Protein AF-A0ABD0NNY1-F1 (afdb_monomer_lite)

Foldseek 3Di:
DVVLVVVLVVLVVCVVVVVHDDPVSVVVNVVSVVVVVVVVVVVVVVVVVVVVVVLLVVLLVVLVPDPADPVLSVQQSPADDDPVDSRPCSVVVRVVVVVVVVVVVVVVVVVPPDPPPPDDDDDDDDPPPPPVVVVVVVVVVVVPDDDDDDD

Radius of gyration: 36.55 Å; chains: 1; bounding box: 84×58×80 Å

Secondary structure (DSSP, 8-state):
-HHHHHHHHHHHHHIIIII---HHHHHHHHHHHHHHHHHHHHHHHHHHHHHHHHHHHHHHHHHHHS---HHHHHHHHHSPPPSS-SSTTHHHHHHHHHHHHHHHHHHHHHHS----------------SHHHHHHHHHHHHHHTPPPPPP-

Sequence (151 aa):
MAILQAYQADLLKDLDKGKGLSADEAAELRRTTDLALRATKQTASAIGRSMAAMVVMERHLWVNLADIGSKEKGFLLDAPVSPSELFGTSVEMVVEKFKEARACSAAFKSFIPRRPRSQPEQQRGPSLS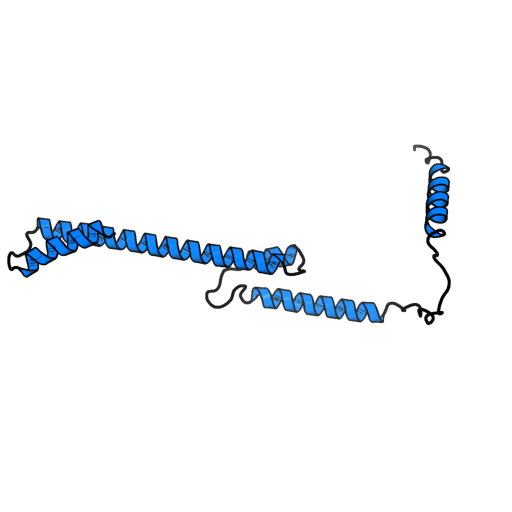RSKGQRQAQKASAAARAPPPPA

Structure (mmCIF, N/CA/C/O backbone):
data_AF-A0ABD0NNY1-F1
#
_entry.id   AF-A0ABD0NNY1-F1
#
loop_
_atom_site.group_PDB
_atom_site.id
_atom_site.type_symbol
_atom_site.label_atom_id
_atom_site.label_alt_id
_atom_site.label_comp_id
_atom_site.label_asym_id
_atom_site.label_entity_id
_atom_site.label_seq_id
_atom_site.pdbx_PDB_ins_code
_atom_site.Cartn_x
_atom_site.Cartn_y
_atom_site.Cartn_z
_atom_site.occupancy
_atom_site.B_iso_or_equiv
_atom_site.auth_seq_id
_atom_site.auth_comp_id
_atom_site.auth_asym_id
_atom_site.auth_atom_id
_atom_site.pdbx_PDB_model_num
ATOM 1 N N . MET A 1 1 ? -5.393 0.840 21.694 1.00 79.19 1 MET A N 1
ATOM 2 C CA . MET A 1 1 ? -6.302 -0.280 21.360 1.00 79.19 1 MET A CA 1
ATOM 3 C C . MET A 1 1 ? -6.445 -1.276 22.496 1.00 79.19 1 MET A C 1
ATOM 5 O O . MET A 1 1 ? -7.562 -1.408 22.970 1.00 79.19 1 MET A O 1
ATOM 9 N N . ALA A 1 2 ? -5.361 -1.879 22.997 1.00 85.00 2 ALA A N 1
ATOM 10 C CA . ALA A 1 2 ? -5.426 -2.873 24.079 1.00 85.00 2 ALA A CA 1
ATOM 11 C C . ALA A 1 2 ? -6.204 -2.407 25.329 1.00 85.00 2 ALA A C 1
ATOM 13 O O . ALA A 1 2 ? -7.001 -3.164 25.865 1.00 85.00 2 ALA A O 1
ATOM 14 N N . ILE A 1 3 ? -6.043 -1.143 25.740 1.00 88.50 3 ILE A N 1
ATOM 15 C CA . ILE A 1 3 ? -6.752 -0.579 26.904 1.00 88.50 3 ILE A CA 1
ATOM 16 C C . ILE A 1 3 ? -8.268 -0.480 26.660 1.00 88.50 3 ILE A C 1
ATOM 18 O O . ILE A 1 3 ? -9.045 -0.898 27.508 1.00 88.50 3 ILE A O 1
ATOM 22 N N . LEU A 1 4 ? -8.698 0.017 25.491 1.00 87.44 4 LEU A N 1
ATOM 23 C CA . LEU A 1 4 ? -10.126 0.110 25.148 1.00 87.44 4 LEU A CA 1
ATOM 24 C C . LEU A 1 4 ? -10.763 -1.276 25.029 1.00 87.44 4 LEU A C 1
ATOM 26 O O . LEU A 1 4 ? -11.875 -1.474 25.496 1.00 87.44 4 LEU A O 1
ATOM 30 N N . GLN A 1 5 ? -10.044 -2.239 24.451 1.00 89.00 5 GLN A N 1
ATOM 31 C CA . GLN A 1 5 ? -10.510 -3.621 24.335 1.00 89.00 5 GLN A CA 1
ATOM 32 C C . GLN A 1 5 ? -10.620 -4.306 25.701 1.00 89.00 5 GLN A C 1
ATOM 34 O O . GLN A 1 5 ? -11.603 -4.993 25.954 1.00 89.00 5 GLN A O 1
ATOM 39 N N . ALA A 1 6 ? -9.646 -4.097 26.593 1.00 90.44 6 ALA A N 1
ATOM 40 C CA . ALA A 1 6 ? -9.698 -4.612 27.959 1.00 90.44 6 ALA A CA 1
ATOM 41 C C . ALA A 1 6 ? -10.871 -4.006 28.742 1.00 90.44 6 ALA A C 1
ATOM 43 O O . ALA A 1 6 ? -11.596 -4.733 29.411 1.00 90.44 6 ALA A O 1
ATOM 44 N N . TYR A 1 7 ? -11.098 -2.699 28.592 1.00 87.75 7 TYR A N 1
ATOM 45 C CA . TYR A 1 7 ? -12.221 -1.998 29.206 1.00 87.75 7 TYR A CA 1
ATOM 46 C C . TYR A 1 7 ? -13.582 -2.497 28.683 1.00 87.75 7 TYR A C 1
ATOM 48 O O . TYR A 1 7 ? -14.469 -2.822 29.467 1.00 87.75 7 TYR A O 1
ATOM 56 N N . GLN A 1 8 ? -13.734 -2.650 27.362 1.00 88.25 8 GLN A N 1
ATOM 57 C CA . GLN A 1 8 ? -14.937 -3.244 26.766 1.00 88.25 8 GLN A CA 1
ATOM 58 C C . GLN A 1 8 ? -15.176 -4.675 27.252 1.00 88.25 8 GLN A C 1
ATOM 60 O O . GLN A 1 8 ? -16.311 -5.041 27.543 1.00 88.25 8 GLN A O 1
ATOM 65 N N . ALA A 1 9 ? -14.118 -5.485 27.343 1.00 89.88 9 ALA A N 1
ATOM 66 C CA . ALA A 1 9 ? -14.217 -6.845 27.853 1.00 89.88 9 ALA A CA 1
ATOM 67 C C . ALA A 1 9 ? -14.676 -6.873 29.317 1.00 89.88 9 ALA A C 1
ATOM 69 O O . ALA A 1 9 ? -15.385 -7.797 29.700 1.00 89.88 9 ALA A O 1
ATOM 70 N N . ASP A 1 10 ? -14.303 -5.877 30.123 1.00 88.12 10 ASP A N 1
ATOM 71 C CA . ASP A 1 10 ? -14.739 -5.780 31.516 1.00 88.12 10 ASP A CA 1
ATOM 72 C C . ASP A 1 10 ? -16.225 -5.413 31.630 1.00 88.12 10 ASP A C 1
ATOM 74 O O . ASP A 1 10 ? -16.979 -6.136 32.279 1.00 88.12 10 ASP A O 1
ATOM 78 N N . LEU A 1 11 ? -16.684 -4.401 30.882 1.00 84.75 11 LEU A N 1
ATOM 79 C CA . LEU A 1 11 ? -18.111 -4.051 30.797 1.00 84.75 11 LEU A CA 1
ATOM 80 C C . LEU A 1 11 ? -18.979 -5.226 30.315 1.00 84.75 11 LEU A C 1
ATOM 82 O O . LEU A 1 11 ? -20.089 -5.440 30.799 1.00 84.75 11 LEU A O 1
ATOM 86 N N . LEU A 1 12 ? -18.480 -6.006 29.353 1.00 86.19 12 LEU A N 1
ATOM 87 C CA . LEU A 1 12 ? -19.200 -7.162 28.816 1.00 86.19 12 LEU A CA 1
ATOM 88 C C . LEU A 1 12 ? -19.256 -8.340 29.799 1.00 86.19 12 LEU A C 1
ATOM 90 O O . LEU A 1 12 ? -20.244 -9.072 29.799 1.00 86.19 12 LEU A O 1
ATOM 94 N N . LYS A 1 13 ? -18.247 -8.522 30.660 1.00 87.62 13 LYS A N 1
ATOM 95 C CA . LYS A 1 13 ? -18.291 -9.548 31.718 1.00 87.62 13 LYS A CA 1
ATOM 96 C C . 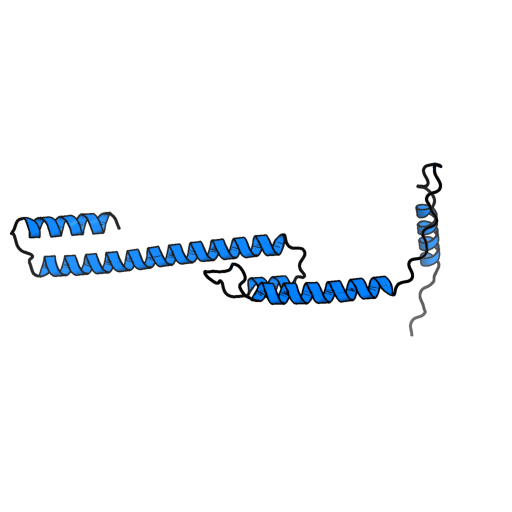LYS A 1 13 ? -19.402 -9.281 32.724 1.00 87.62 13 LYS A C 1
ATOM 98 O O . LYS A 1 13 ? -19.995 -10.225 33.236 1.00 87.62 13 LYS A O 1
ATOM 103 N N . ASP A 1 14 ? -19.672 -8.020 33.040 1.00 78.81 14 ASP A N 1
ATOM 104 C CA . ASP A 1 14 ? -20.709 -7.676 34.014 1.00 78.81 14 ASP A CA 1
ATOM 105 C C . ASP A 1 14 ? -22.125 -7.856 33.446 1.00 78.81 14 ASP A C 1
ATOM 107 O O . ASP A 1 14 ? -23.039 -8.232 34.185 1.00 78.81 14 ASP A O 1
ATOM 111 N N . LEU A 1 15 ? -22.281 -7.729 32.122 1.00 78.75 15 LEU A N 1
ATOM 112 C CA . LEU A 1 15 ? -23.486 -8.151 31.405 1.00 78.75 15 LEU A CA 1
ATOM 113 C C . LEU A 1 15 ? -23.683 -9.679 31.466 1.00 78.75 15 LEU A C 1
ATOM 115 O O . LEU A 1 15 ? -24.789 -10.136 31.753 1.00 78.75 15 LEU A O 1
ATOM 119 N N . ASP A 1 16 ? -22.622 -10.459 31.231 1.00 80.50 16 ASP A N 1
ATOM 120 C CA . ASP A 1 16 ? -22.648 -11.935 31.233 1.00 80.50 16 ASP A CA 1
ATOM 121 C C . ASP A 1 16 ? -23.025 -12.523 32.606 1.00 80.50 16 ASP A C 1
ATOM 123 O O . ASP A 1 16 ? -23.775 -13.491 32.703 1.00 80.50 16 ASP A O 1
ATOM 127 N N . LYS A 1 17 ? -22.613 -11.861 33.696 1.00 84.81 17 LYS A N 1
ATOM 128 C CA . LYS A 1 17 ? -22.980 -12.223 35.080 1.00 84.81 17 LYS A CA 1
ATOM 129 C C . LYS A 1 17 ? -24.450 -11.938 35.442 1.00 84.81 17 LYS A C 1
ATOM 131 O O . LYS A 1 17 ? -24.824 -12.069 36.606 1.00 84.81 17 LYS A O 1
ATOM 136 N N . GLY A 1 18 ? -25.286 -11.523 34.486 1.00 69.00 18 GLY A N 1
ATOM 137 C CA . GLY A 1 18 ? -26.725 -11.320 34.678 1.00 69.00 18 GLY A CA 1
ATOM 138 C C . GLY A 1 18 ? -27.114 -9.993 35.337 1.00 69.00 18 GLY A C 1
ATOM 139 O O . GLY A 1 18 ? -28.285 -9.799 35.654 1.00 69.00 18 GLY A O 1
ATOM 140 N N . LYS A 1 19 ? -26.167 -9.060 35.525 1.00 72.31 19 LYS A N 1
ATOM 141 C CA . LYS A 1 19 ? -26.429 -7.763 36.174 1.00 72.31 19 LYS A CA 1
ATOM 142 C C . LYS A 1 19 ? -27.189 -6.772 35.275 1.00 72.31 19 LYS A C 1
ATOM 144 O O . LYS A 1 19 ? -27.694 -5.769 35.769 1.00 72.31 19 LYS A O 1
ATOM 149 N N . GLY A 1 20 ? -27.335 -7.075 33.981 1.00 71.69 20 GLY A N 1
ATOM 150 C CA . GLY A 1 20 ? -27.872 -6.139 32.990 1.00 71.69 20 GLY A CA 1
ATOM 151 C C . GLY A 1 20 ? -26.950 -4.929 32.795 1.00 71.69 20 GLY A C 1
ATOM 152 O O . GLY A 1 20 ? -26.086 -4.652 33.619 1.00 71.69 20 GLY A O 1
ATOM 153 N N . LEU A 1 21 ? -27.112 -4.211 31.683 1.00 78.75 21 LEU A N 1
ATOM 154 C CA . LEU A 1 21 ? -26.412 -2.943 31.460 1.00 78.75 21 LEU A CA 1
ATOM 155 C C . LEU A 1 21 ? -27.341 -1.791 31.823 1.00 78.75 21 LEU A C 1
ATOM 157 O O . LEU A 1 21 ? -28.457 -1.695 31.304 1.00 78.75 21 LEU A O 1
ATOM 161 N N . SER A 1 22 ? -26.864 -0.889 32.671 1.00 86.12 22 SER A N 1
ATOM 162 C CA . SER A 1 22 ? -27.494 0.414 32.846 1.00 86.12 22 SER A CA 1
ATOM 163 C C . SER A 1 22 ? -27.432 1.226 31.544 1.00 86.12 22 SER A C 1
ATOM 165 O O . SER A 1 22 ? -26.625 0.971 30.644 1.00 86.12 22 SER A O 1
ATOM 167 N N . ALA A 1 23 ? -28.291 2.242 31.430 1.00 86.81 23 ALA A N 1
ATOM 168 C CA . ALA A 1 23 ? -28.314 3.112 30.254 1.00 86.81 23 ALA A CA 1
ATOM 169 C C . ALA A 1 23 ? -26.971 3.838 30.022 1.00 86.81 23 ALA A C 1
ATOM 171 O O . ALA A 1 23 ? -26.610 4.094 28.871 1.00 86.81 23 ALA A O 1
ATOM 172 N N . ASP A 1 24 ? -26.228 4.138 31.092 1.00 89.00 24 ASP A N 1
ATOM 173 C CA . ASP A 1 24 ? -24.933 4.817 31.011 1.00 89.00 24 ASP A CA 1
ATOM 174 C C . ASP A 1 24 ? -23.806 3.865 30.578 1.00 89.00 24 ASP A C 1
ATOM 176 O O . ASP A 1 24 ? -23.071 4.181 29.643 1.00 89.00 24 ASP A O 1
ATOM 180 N N . GLU A 1 25 ? -23.751 2.643 31.123 1.00 87.19 25 GLU A N 1
ATOM 181 C CA . GLU A 1 25 ? -22.791 1.612 30.686 1.00 87.19 25 GLU A CA 1
ATOM 182 C C . GLU A 1 25 ? -23.010 1.230 29.213 1.00 87.19 25 GLU A C 1
ATOM 184 O O . GLU A 1 25 ? -22.057 1.052 28.452 1.00 87.19 25 GLU A O 1
ATOM 189 N N . ALA A 1 26 ? -24.267 1.175 28.758 1.00 86.38 26 ALA A N 1
ATOM 190 C CA . ALA A 1 26 ? -24.583 0.965 27.346 1.00 86.38 26 ALA A CA 1
ATOM 191 C C . ALA A 1 26 ? -24.116 2.136 26.458 1.00 86.38 26 ALA A C 1
ATOM 193 O O . ALA A 1 26 ? -23.652 1.923 25.331 1.00 86.38 26 ALA A O 1
ATOM 194 N N . ALA A 1 27 ? -24.223 3.380 26.938 1.00 90.81 27 ALA A N 1
ATOM 195 C CA . ALA A 1 27 ? -23.704 4.549 26.231 1.00 90.81 27 ALA A CA 1
ATOM 196 C C . ALA A 1 27 ? -22.168 4.542 26.183 1.00 90.81 27 ALA A C 1
ATOM 198 O O . ALA A 1 27 ? -21.577 4.850 25.144 1.00 90.81 27 ALA A O 1
ATOM 199 N N . GLU A 1 28 ? -21.514 4.145 27.271 1.00 90.25 28 GLU A N 1
ATOM 200 C CA . GLU A 1 28 ? -20.062 4.035 27.358 1.00 90.25 28 GLU A CA 1
ATOM 201 C C . GLU A 1 28 ? -19.504 2.910 26.480 1.00 90.25 28 GLU A C 1
ATOM 203 O O . GLU A 1 28 ? -18.540 3.124 25.738 1.00 90.25 28 GLU A O 1
ATOM 208 N N . LEU A 1 29 ? -20.172 1.756 26.436 1.00 89.50 29 LEU A N 1
ATOM 209 C CA . LEU A 1 29 ? -19.830 0.669 25.522 1.00 89.50 29 LEU A CA 1
ATOM 210 C C . LEU A 1 29 ? -19.911 1.117 24.053 1.00 89.50 29 LEU A C 1
ATOM 212 O O . LEU A 1 29 ? -19.023 0.813 23.253 1.00 89.50 29 LEU A O 1
ATOM 216 N N . ARG A 1 30 ? -20.934 1.898 23.677 1.00 91.56 30 ARG A N 1
ATOM 217 C CA . ARG A 1 30 ? -21.034 2.471 22.320 1.00 91.56 30 ARG A CA 1
ATOM 218 C C . ARG A 1 30 ? -19.904 3.458 22.030 1.00 91.56 30 ARG A C 1
ATOM 220 O O . ARG A 1 30 ? -19.286 3.361 20.972 1.00 91.56 30 ARG A O 1
ATOM 227 N N . ARG A 1 31 ? -19.609 4.377 22.959 1.00 92.62 31 ARG A N 1
ATOM 228 C CA . ARG A 1 31 ? -18.521 5.365 22.816 1.00 92.62 31 ARG A CA 1
ATOM 229 C C . ARG A 1 31 ? -17.162 4.686 22.641 1.00 92.62 31 ARG A C 1
ATOM 231 O O . ARG A 1 31 ? -16.404 5.041 21.741 1.00 92.62 31 ARG A O 1
ATOM 238 N N . THR A 1 32 ? -16.866 3.689 23.468 1.00 92.69 32 THR A 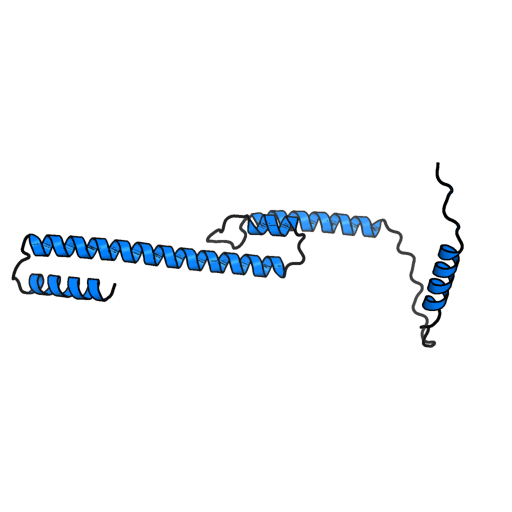N 1
ATOM 239 C CA . THR A 1 32 ? -15.603 2.941 23.400 1.00 92.69 32 THR A CA 1
ATOM 240 C C . THR A 1 32 ? -15.494 2.113 22.124 1.00 92.69 32 THR A C 1
ATOM 242 O O . THR A 1 32 ? -14.422 2.080 21.519 1.00 92.69 32 THR A O 1
ATOM 245 N N . THR A 1 33 ? -16.604 1.537 21.648 1.00 92.06 33 THR A N 1
ATOM 246 C CA . THR A 1 33 ? -16.658 0.827 20.358 1.00 92.06 33 THR A CA 1
ATOM 247 C C . THR A 1 33 ? -16.396 1.760 19.182 1.00 92.06 33 THR A C 1
ATOM 249 O O . THR A 1 33 ? -15.562 1.448 18.334 1.00 92.06 33 THR A O 1
ATOM 252 N N . ASP A 1 34 ? -17.051 2.922 19.131 1.00 94.94 34 ASP A N 1
ATOM 253 C CA . ASP A 1 34 ? -16.812 3.918 18.078 1.00 94.94 34 ASP A CA 1
ATOM 254 C C . ASP A 1 34 ? -15.347 4.383 18.073 1.00 94.94 34 ASP A C 1
ATOM 256 O O . ASP A 1 34 ? -14.703 4.422 17.021 1.00 94.94 34 ASP A O 1
ATOM 260 N N . LEU A 1 35 ? -14.773 4.640 19.253 1.00 94.31 35 LEU A N 1
ATOM 261 C CA . LEU A 1 35 ? -13.366 5.017 19.370 1.00 94.31 35 LEU A CA 1
ATOM 262 C C . LEU A 1 35 ? -12.426 3.902 18.881 1.00 94.31 35 LEU A C 1
ATOM 264 O O . LEU A 1 35 ? -11.474 4.179 18.148 1.00 94.31 35 LEU A O 1
ATOM 268 N N . ALA A 1 36 ? -12.711 2.646 19.232 1.00 92.25 36 ALA A N 1
ATOM 269 C CA . ALA A 1 36 ? -11.962 1.4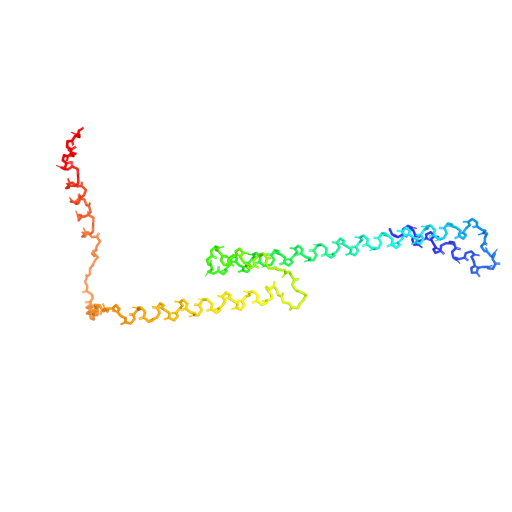84 18.764 1.00 92.25 36 ALA A CA 1
ATOM 270 C C . ALA A 1 36 ? -12.034 1.334 17.233 1.00 92.25 36 ALA A C 1
ATOM 272 O O . ALA A 1 36 ? -11.008 1.123 16.584 1.00 92.25 36 ALA A O 1
ATOM 273 N N . LEU A 1 37 ? -13.214 1.508 16.631 1.00 94.19 37 LEU A N 1
ATOM 274 C CA . LEU A 1 37 ? -13.393 1.448 15.177 1.00 94.19 37 LEU A CA 1
ATOM 275 C C . LEU A 1 37 ? -12.636 2.570 14.459 1.00 94.19 37 LEU A C 1
ATOM 277 O O . LEU A 1 37 ? -11.955 2.314 13.462 1.00 94.19 37 LEU A O 1
ATOM 281 N N . ARG A 1 38 ? -12.693 3.805 14.974 1.00 96.00 38 ARG A N 1
ATOM 282 C CA . ARG A 1 38 ? -11.933 4.935 14.413 1.00 96.00 38 ARG A CA 1
ATOM 283 C C . ARG A 1 38 ? -10.435 4.694 14.489 1.00 96.00 38 ARG A C 1
ATOM 285 O O . ARG A 1 38 ? -9.738 4.933 13.504 1.00 96.00 38 ARG A O 1
ATOM 292 N N . ALA A 1 39 ? -9.945 4.202 15.621 1.00 95.50 39 ALA A N 1
ATOM 293 C CA . ALA A 1 39 ? -8.539 3.875 15.784 1.00 95.50 39 ALA A CA 1
ATOM 294 C C . ALA A 1 39 ? -8.103 2.781 14.795 1.00 95.50 39 ALA A C 1
ATOM 296 O O . ALA A 1 39 ? -7.129 2.984 14.076 1.00 95.50 39 ALA A O 1
ATOM 297 N N . THR A 1 40 ? -8.869 1.695 14.647 1.00 95.75 40 THR A N 1
ATOM 298 C CA . THR A 1 40 ? -8.584 0.640 13.657 1.00 95.75 40 THR A CA 1
ATOM 299 C C . THR A 1 40 ? -8.601 1.171 12.221 1.00 95.75 40 THR A C 1
ATOM 301 O O . THR A 1 40 ? -7.699 0.858 11.446 1.00 95.75 40 THR A O 1
ATOM 304 N N . LYS A 1 41 ? -9.562 2.034 11.859 1.00 97.19 41 LYS A N 1
ATOM 305 C CA . LYS A 1 41 ? -9.590 2.703 10.545 1.00 97.19 41 LYS A CA 1
ATOM 306 C C . LYS A 1 41 ? -8.321 3.522 10.300 1.00 97.19 41 LYS A C 1
ATOM 308 O O . LYS A 1 41 ? -7.766 3.480 9.199 1.00 97.19 41 LYS A O 1
ATOM 313 N N . GLN A 1 42 ? -7.861 4.272 11.303 1.00 97.44 42 GLN A N 1
ATOM 314 C CA . GLN A 1 42 ? -6.632 5.058 11.190 1.00 97.44 42 GLN A CA 1
ATOM 315 C C . GLN A 1 42 ? -5.400 4.159 11.080 1.00 97.44 42 GLN A C 1
ATOM 317 O O . GLN A 1 42 ? -4.539 4.429 10.246 1.00 97.44 42 GLN A O 1
ATOM 322 N N . THR A 1 43 ? -5.344 3.061 11.837 1.00 97.06 43 THR A N 1
ATOM 323 C CA . THR A 1 43 ? -4.280 2.058 11.726 1.00 97.06 43 THR A CA 1
ATOM 324 C C . THR A 1 43 ? -4.243 1.439 10.330 1.00 97.06 43 THR A C 1
ATOM 326 O O . THR A 1 43 ? -3.191 1.451 9.699 1.00 97.06 43 THR A O 1
ATOM 329 N N . ALA A 1 44 ? -5.380 0.983 9.797 1.00 97.44 44 ALA A N 1
ATOM 330 C CA . ALA A 1 44 ? -5.468 0.449 8.438 1.00 97.44 44 ALA A CA 1
ATOM 331 C C . ALA A 1 44 ? -5.041 1.486 7.385 1.00 97.44 44 ALA A C 1
ATOM 333 O O . ALA A 1 44 ? -4.272 1.174 6.479 1.00 97.44 44 ALA A O 1
ATOM 334 N N . SER A 1 45 ? -5.467 2.744 7.541 1.00 97.19 45 SER A N 1
ATOM 335 C CA . SER A 1 45 ? -5.060 3.833 6.643 1.00 97.19 45 SER A CA 1
ATOM 336 C C . SER A 1 45 ? -3.556 4.111 6.715 1.00 97.19 45 SER A C 1
ATOM 338 O O . SER A 1 45 ? -2.926 4.361 5.690 1.00 97.19 45 SER A O 1
ATOM 340 N N . ALA A 1 46 ? -2.965 4.073 7.912 1.00 97.81 46 ALA A N 1
ATOM 341 C CA . ALA A 1 46 ? -1.528 4.244 8.096 1.00 97.81 46 ALA A CA 1
ATOM 342 C C . ALA A 1 46 ? -0.741 3.098 7.448 1.00 97.81 46 ALA A C 1
ATOM 344 O O . ALA A 1 46 ? 0.205 3.366 6.715 1.00 97.81 46 ALA A O 1
ATOM 345 N N . ILE A 1 47 ? -1.178 1.849 7.643 1.00 97.44 47 ILE A N 1
ATOM 346 C CA . ILE A 1 47 ? -0.585 0.671 6.995 1.00 97.44 47 ILE A CA 1
ATOM 347 C C . ILE A 1 47 ? -0.658 0.807 5.471 1.00 97.44 47 ILE A C 1
ATOM 349 O O . ILE A 1 47 ? 0.362 0.662 4.802 1.00 97.44 47 ILE A O 1
ATOM 353 N N . GLY A 1 48 ? -1.826 1.158 4.924 1.00 95.12 48 GLY A N 1
ATOM 354 C CA . GLY A 1 48 ? -2.002 1.359 3.484 1.00 95.12 48 GLY A CA 1
ATOM 355 C C . GLY A 1 48 ? -1.068 2.431 2.915 1.00 95.12 48 GLY A C 1
ATOM 356 O O . GLY A 1 48 ? -0.454 2.219 1.871 1.00 95.12 48 GLY A O 1
ATOM 35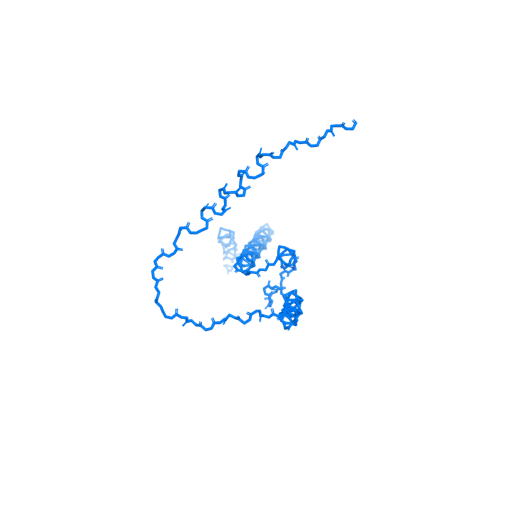7 N N . ARG A 1 49 ? -0.880 3.553 3.626 1.00 95.06 49 ARG A N 1
ATOM 358 C CA . ARG A 1 49 ? 0.092 4.588 3.231 1.00 95.06 49 ARG A CA 1
ATOM 359 C C . ARG A 1 49 ? 1.534 4.081 3.272 1.00 95.06 49 ARG A C 1
ATOM 361 O O . ARG A 1 49 ? 2.284 4.360 2.342 1.00 95.06 49 ARG A O 1
ATOM 368 N N . SER A 1 50 ? 1.915 3.323 4.300 1.00 96.94 50 SER A N 1
ATOM 369 C CA . SER A 1 50 ? 3.253 2.726 4.386 1.00 96.94 50 SER A CA 1
ATOM 370 C C . SER A 1 50 ? 3.509 1.731 3.253 1.00 96.94 50 SER A C 1
ATOM 372 O O . SER A 1 50 ? 4.578 1.752 2.650 1.00 96.94 50 SER A O 1
ATOM 374 N N . MET A 1 51 ? 2.522 0.900 2.907 1.00 95.75 51 MET A N 1
ATOM 375 C CA . MET A 1 51 ? 2.615 -0.017 1.768 1.00 95.75 51 MET A CA 1
ATOM 376 C C . MET A 1 51 ? 2.764 0.735 0.445 1.00 95.75 51 MET A C 1
ATOM 378 O O . MET A 1 51 ? 3.658 0.420 -0.335 1.00 95.75 51 MET A O 1
ATOM 382 N N . ALA A 1 52 ? 1.951 1.769 0.216 1.00 91.69 52 ALA A N 1
ATOM 383 C CA . ALA A 1 52 ? 2.068 2.604 -0.976 1.00 91.69 52 ALA A CA 1
ATOM 384 C C . ALA A 1 52 ? 3.455 3.265 -1.081 1.00 91.69 52 ALA A C 1
ATOM 386 O O . ALA A 1 52 ? 4.049 3.272 -2.156 1.00 91.69 52 ALA A O 1
ATOM 387 N N . ALA A 1 53 ? 4.006 3.759 0.034 1.00 93.56 53 ALA A N 1
ATOM 388 C CA . ALA A 1 53 ? 5.349 4.336 0.066 1.00 93.56 53 ALA A CA 1
ATOM 389 C C . ALA A 1 53 ? 6.442 3.310 -0.287 1.00 93.56 53 ALA A C 1
ATOM 391 O O . ALA A 1 53 ? 7.348 3.633 -1.054 1.00 93.56 53 ALA A O 1
ATOM 392 N N . MET A 1 54 ? 6.340 2.069 0.208 1.00 95.38 54 MET A N 1
ATOM 393 C CA . MET A 1 54 ? 7.269 0.992 -0.165 1.00 95.38 54 MET A CA 1
ATOM 394 C C . MET A 1 54 ? 7.218 0.688 -1.666 1.00 95.38 54 MET A C 1
ATOM 396 O O . MET A 1 54 ? 8.267 0.599 -2.300 1.00 95.38 54 MET A O 1
ATOM 400 N N . VAL A 1 55 ? 6.019 0.609 -2.252 1.00 93.56 55 VAL A N 1
ATOM 401 C CA . VAL A 1 55 ? 5.853 0.387 -3.699 1.00 93.56 55 VAL A CA 1
ATOM 402 C C . VAL A 1 55 ? 6.462 1.535 -4.509 1.00 93.56 55 VAL A C 1
ATOM 404 O O . VAL A 1 55 ? 7.152 1.301 -5.497 1.00 93.56 55 VAL A O 1
ATOM 407 N N . VAL A 1 56 ? 6.263 2.786 -4.084 1.00 93.00 56 VAL A N 1
ATOM 408 C CA . VAL A 1 56 ? 6.888 3.952 -4.731 1.00 93.00 56 VAL A CA 1
ATOM 409 C C . VAL A 1 56 ? 8.415 3.857 -4.671 1.00 93.00 56 VAL A C 1
ATOM 411 O O . VAL A 1 56 ? 9.078 4.050 -5.689 1.00 93.00 56 VAL A O 1
ATOM 414 N N . MET A 1 57 ? 8.989 3.507 -3.517 1.00 94.81 57 MET A N 1
ATOM 415 C CA . MET A 1 57 ? 10.437 3.315 -3.392 1.00 94.81 57 MET A CA 1
ATOM 416 C C . MET A 1 57 ? 10.967 2.213 -4.313 1.00 94.81 57 MET A C 1
ATOM 418 O O . MET A 1 57 ? 11.993 2.405 -4.965 1.00 94.81 57 MET A O 1
ATOM 422 N N . GLU A 1 58 ? 10.263 1.086 -4.402 1.00 93.88 58 GLU A N 1
ATOM 423 C CA . GLU A 1 58 ? 10.608 0.005 -5.321 1.00 93.88 58 GLU A CA 1
ATOM 424 C C . GLU A 1 58 ? 10.570 0.478 -6.783 1.00 93.88 58 GLU A C 1
ATOM 426 O O . GLU A 1 58 ? 11.516 0.233 -7.536 1.00 93.88 58 GLU A O 1
ATOM 431 N N . ARG A 1 59 ? 9.544 1.244 -7.180 1.00 94.62 59 ARG A N 1
ATOM 432 C CA . ARG A 1 59 ? 9.461 1.839 -8.526 1.00 94.62 59 ARG A CA 1
ATOM 433 C C . ARG A 1 59 ? 10.651 2.742 -8.825 1.00 94.62 59 ARG A C 1
ATOM 435 O O . ARG A 1 59 ? 11.259 2.620 -9.888 1.00 94.62 59 ARG A O 1
ATOM 442 N N . HIS A 1 60 ? 11.015 3.614 -7.887 1.00 94.25 60 HIS A N 1
ATOM 443 C CA . HIS A 1 60 ? 12.196 4.463 -8.026 1.00 94.25 60 HIS A CA 1
ATOM 444 C C . HIS A 1 60 ? 13.479 3.643 -8.170 1.00 94.25 60 HIS A C 1
ATOM 446 O O . HIS A 1 60 ? 14.302 3.964 -9.025 1.00 94.25 60 HIS A O 1
ATOM 452 N N . LEU A 1 61 ? 13.650 2.580 -7.380 1.00 95.06 61 LEU A N 1
ATOM 453 C CA . LEU A 1 61 ? 14.820 1.707 -7.466 1.00 95.06 61 LEU A CA 1
ATOM 454 C C . LEU A 1 61 ? 14.935 1.053 -8.850 1.00 95.06 61 LEU A C 1
ATOM 456 O O . LEU A 1 61 ? 15.976 1.182 -9.496 1.00 95.06 61 LEU A O 1
ATOM 460 N N . TRP A 1 62 ? 13.866 0.412 -9.330 1.00 94.19 62 TRP A N 1
ATOM 461 C CA . TRP A 1 62 ? 13.850 -0.237 -10.644 1.00 94.19 62 TRP A CA 1
ATOM 462 C C . TRP A 1 62 ? 14.136 0.746 -11.781 1.00 94.19 62 TRP A C 1
ATOM 464 O O . TRP A 1 62 ? 14.984 0.479 -12.629 1.00 94.19 62 TRP A O 1
ATOM 474 N N . VAL A 1 63 ? 13.486 1.912 -11.777 1.00 93.25 63 VAL A N 1
ATOM 475 C CA . VAL A 1 63 ? 13.680 2.945 -12.808 1.00 93.25 63 VAL A CA 1
ATOM 476 C C . VAL A 1 63 ? 15.081 3.564 -12.742 1.00 93.25 63 VAL A C 1
ATOM 478 O O . VAL A 1 63 ? 15.643 3.937 -13.771 1.00 93.25 63 VAL A O 1
ATOM 481 N N . ASN A 1 64 ? 15.681 3.670 -11.554 1.00 93.06 64 ASN A N 1
ATOM 482 C CA . ASN A 1 64 ? 17.046 4.170 -11.399 1.00 93.06 64 ASN A CA 1
ATOM 483 C C . ASN A 1 64 ? 18.091 3.196 -11.941 1.00 93.06 64 ASN A C 1
ATOM 485 O O . ASN A 1 64 ? 19.032 3.645 -12.593 1.00 93.06 64 ASN A O 1
ATOM 489 N N . LEU A 1 65 ? 17.908 1.895 -11.700 1.00 92.38 65 LEU A N 1
ATOM 490 C CA . LEU A 1 65 ? 18.789 0.842 -12.212 1.00 92.38 65 LEU A CA 1
ATOM 491 C C . LEU A 1 65 ? 18.595 0.585 -13.711 1.00 92.38 65 LEU A C 1
ATOM 493 O O . LEU A 1 65 ? 19.511 0.103 -14.375 1.00 92.38 65 LEU A O 1
ATOM 497 N N . ALA A 1 66 ? 17.424 0.915 -14.249 1.00 88.81 66 ALA A N 1
ATOM 498 C CA . ALA A 1 66 ? 17.165 0.817 -15.671 1.00 88.81 66 ALA A CA 1
ATOM 499 C C . ALA A 1 66 ? 17.866 1.951 -16.448 1.00 88.81 66 ALA A C 1
ATOM 501 O O . ALA A 1 66 ? 17.777 3.136 -16.096 1.00 88.81 66 ALA A O 1
ATOM 502 N N . ASP A 1 67 ? 18.540 1.584 -17.543 1.00 88.31 67 ASP A N 1
ATOM 503 C CA . ASP A 1 67 ? 19.166 2.515 -18.494 1.00 88.31 67 ASP A CA 1
ATOM 504 C C . ASP A 1 67 ? 18.097 3.152 -19.400 1.00 88.31 67 ASP A C 1
ATOM 506 O O . ASP A 1 67 ? 17.946 2.832 -20.579 1.00 88.31 67 ASP A O 1
ATOM 510 N N . ILE A 1 68 ? 17.260 3.989 -18.786 1.00 90.06 68 ILE A N 1
ATOM 511 C CA . ILE A 1 68 ? 16.102 4.648 -19.397 1.00 90.06 68 ILE A CA 1
ATOM 512 C C . ILE A 1 68 ? 16.348 6.166 -19.444 1.00 90.06 68 ILE A C 1
ATOM 514 O O . ILE A 1 68 ? 16.988 6.734 -18.556 1.00 90.06 68 ILE A O 1
ATOM 518 N N . GLY A 1 69 ? 15.830 6.852 -20.465 1.00 90.12 69 GLY A N 1
ATOM 519 C CA . GLY A 1 69 ? 15.895 8.313 -20.561 1.00 90.12 69 GLY A CA 1
ATOM 520 C C . GLY A 1 69 ? 15.075 9.016 -19.470 1.00 90.12 69 GLY A C 1
ATOM 521 O O . GLY A 1 69 ? 14.049 8.517 -19.016 1.00 90.12 69 GLY A O 1
ATOM 522 N N . SER A 1 70 ? 15.513 10.198 -19.024 1.00 91.88 70 SER A N 1
ATOM 523 C CA . SER A 1 70 ? 14.877 10.935 -17.914 1.00 91.88 70 SER A CA 1
ATOM 524 C C . SER A 1 70 ? 13.390 11.236 -18.141 1.00 91.88 70 SER A C 1
ATOM 526 O O . SER A 1 70 ? 12.609 11.233 -17.190 1.00 91.88 70 SER A O 1
ATOM 528 N N . LYS A 1 71 ? 12.988 11.452 -19.397 1.00 91.94 71 LYS A N 1
ATOM 529 C CA . LYS A 1 71 ? 11.596 11.693 -19.786 1.00 91.94 71 LYS A CA 1
ATOM 530 C C . LYS A 1 71 ? 10.723 10.464 -19.535 1.00 91.94 71 LYS A C 1
ATOM 532 O O . LYS A 1 71 ? 9.636 10.576 -18.976 1.00 91.94 71 LYS A O 1
ATOM 537 N N . GLU A 1 72 ? 11.205 9.293 -19.931 1.00 92.25 72 GLU A N 1
ATOM 538 C CA . GLU A 1 72 ? 10.515 8.021 -19.747 1.00 92.25 72 GLU A CA 1
ATOM 539 C C . GLU A 1 72 ? 10.514 7.611 -18.268 1.00 92.25 72 GLU A C 1
ATOM 541 O O . GLU A 1 72 ? 9.514 7.081 -17.790 1.00 92.25 72 GLU A O 1
ATOM 546 N N . LYS A 1 73 ? 11.580 7.933 -17.517 1.00 93.44 73 LYS A N 1
ATOM 547 C CA . LYS A 1 73 ? 11.616 7.754 -16.055 1.00 93.44 73 LYS A CA 1
ATOM 548 C C . LYS A 1 73 ? 10.487 8.522 -15.368 1.00 93.44 73 LYS A C 1
ATOM 550 O O . LYS A 1 73 ? 9.754 7.925 -14.589 1.00 93.44 73 LYS A O 1
ATOM 555 N N . GLY A 1 74 ? 10.327 9.811 -15.679 1.00 92.50 74 GLY A N 1
ATOM 556 C CA . GLY A 1 74 ? 9.239 10.629 -15.127 1.00 92.50 74 GLY A CA 1
ATOM 557 C C . GLY A 1 74 ? 7.867 10.034 -15.439 1.00 92.50 74 GLY A C 1
ATOM 558 O O . GLY A 1 74 ? 7.086 9.772 -14.533 1.00 92.50 74 GLY A O 1
ATOM 559 N N . PHE A 1 75 ? 7.637 9.672 -16.704 1.00 93.38 75 PHE A N 1
ATOM 560 C CA . PHE A 1 75 ? 6.385 9.046 -17.134 1.00 93.38 75 PHE A CA 1
ATOM 561 C C . PHE A 1 75 ? 6.043 7.755 -16.364 1.00 93.38 75 PHE A C 1
ATOM 563 O O . PHE A 1 75 ? 4.891 7.541 -15.986 1.00 93.38 75 PHE A O 1
ATOM 570 N N . LEU A 1 76 ? 7.036 6.897 -16.107 1.00 93.00 76 LEU A N 1
ATOM 571 C CA . LEU A 1 76 ? 6.837 5.666 -15.339 1.00 93.00 76 LEU A CA 1
ATOM 572 C C . LEU A 1 76 ? 6.584 5.920 -13.854 1.00 93.00 76 LEU A C 1
ATOM 574 O O . LEU A 1 76 ? 5.899 5.114 -13.228 1.00 93.00 76 LEU A O 1
ATOM 578 N N . LEU A 1 77 ? 7.134 6.986 -13.277 1.00 93.12 77 LEU A N 1
ATOM 579 C CA . LEU A 1 77 ? 6.955 7.320 -11.861 1.00 93.12 77 LEU A CA 1
ATOM 580 C C . LEU A 1 77 ? 5.631 8.049 -11.598 1.00 93.12 77 LEU A C 1
ATOM 582 O O . LEU A 1 77 ? 5.030 7.834 -10.549 1.00 93.12 77 LEU A O 1
ATOM 586 N N . ASP A 1 78 ? 5.143 8.824 -12.567 1.00 92.19 78 ASP A N 1
ATOM 587 C CA . ASP A 1 78 ? 3.869 9.548 -12.476 1.00 92.19 78 ASP A CA 1
ATOM 588 C C . ASP A 1 78 ? 2.643 8.639 -12.675 1.00 92.19 78 ASP A C 1
ATOM 590 O O . ASP A 1 78 ? 1.515 9.008 -12.341 1.00 92.19 78 ASP A O 1
ATOM 594 N N . ALA A 1 79 ? 2.835 7.435 -13.222 1.00 91.62 79 ALA A N 1
ATOM 595 C CA . ALA A 1 79 ? 1.743 6.498 -13.446 1.00 91.62 79 ALA A CA 1
ATOM 596 C C . ALA A 1 79 ? 1.150 5.986 -12.113 1.00 91.62 79 ALA A C 1
ATOM 598 O O . ALA A 1 79 ? 1.905 5.649 -11.194 1.00 91.62 79 ALA A O 1
ATOM 599 N N . PRO A 1 80 ? -0.183 5.847 -11.995 1.00 87.62 80 PRO A N 1
ATOM 600 C CA . PRO A 1 80 ? -0.823 5.401 -10.759 1.00 87.62 80 PRO A CA 1
ATOM 601 C C . PRO A 1 80 ? -0.337 4.008 -10.336 1.00 87.62 80 PRO A C 1
ATOM 603 O O . PRO A 1 80 ? 0.047 3.185 -11.165 1.00 87.62 80 PRO A O 1
ATOM 606 N N . VAL A 1 81 ? -0.332 3.739 -9.029 1.00 85.25 81 VAL A N 1
ATOM 607 C CA . VAL A 1 81 ? -0.015 2.404 -8.497 1.00 85.25 81 VAL A CA 1
ATOM 608 C C . VAL A 1 81 ? -1.218 1.489 -8.722 1.00 85.25 81 VAL A C 1
ATOM 610 O O . VAL A 1 81 ? -2.312 1.783 -8.240 1.00 85.25 81 VAL A O 1
ATOM 613 N N . SER A 1 82 ? -1.012 0.381 -9.434 1.00 85.31 82 SER A N 1
ATOM 614 C CA . SER A 1 82 ? -2.008 -0.682 -9.584 1.00 85.31 82 SER A CA 1
ATOM 615 C C . SER A 1 82 ? -1.749 -1.790 -8.554 1.00 85.31 82 SER A C 1
ATOM 617 O O . SER A 1 82 ? -0.591 -2.138 -8.328 1.00 85.31 82 SER A O 1
ATOM 619 N N . PRO A 1 83 ? -2.785 -2.389 -7.936 1.00 80.69 83 PRO A N 1
ATOM 620 C CA . PRO A 1 83 ? -2.608 -3.525 -7.028 1.00 80.69 83 PRO A CA 1
ATOM 621 C C . PRO A 1 83 ? -1.989 -4.761 -7.695 1.00 80.69 83 PRO A C 1
ATOM 623 O O . PRO A 1 83 ? -1.381 -5.580 -7.013 1.00 80.69 83 PRO A O 1
ATOM 626 N N . SER A 1 84 ? -2.174 -4.913 -9.009 1.00 84.31 84 SER A N 1
ATOM 627 C CA . SER A 1 84 ? -1.743 -6.097 -9.762 1.00 84.31 84 SER A CA 1
ATOM 628 C C . SER A 1 84 ? -0.372 -5.927 -10.414 1.00 84.31 84 SER A C 1
ATOM 630 O O . SER A 1 84 ? 0.303 -6.917 -10.676 1.00 84.31 84 SER A O 1
ATOM 632 N N . GLU A 1 85 ? 0.038 -4.688 -10.691 1.00 86.69 85 GLU A N 1
ATOM 633 C CA . GLU A 1 85 ? 1.212 -4.393 -11.513 1.00 86.69 85 GLU A CA 1
ATOM 634 C C . GLU A 1 85 ? 1.962 -3.160 -11.005 1.00 86.69 85 GLU A C 1
ATOM 636 O O . GLU A 1 85 ? 1.373 -2.116 -10.730 1.00 86.69 85 GLU A O 1
ATOM 641 N N . LEU A 1 86 ? 3.292 -3.259 -10.954 1.00 86.50 86 LEU A N 1
ATOM 642 C CA . LEU A 1 86 ? 4.164 -2.234 -10.378 1.00 86.50 86 LEU A CA 1
ATOM 643 C C . LEU A 1 86 ? 4.141 -0.904 -11.156 1.00 86.50 86 LEU A C 1
ATOM 645 O O . LEU A 1 86 ? 4.180 0.165 -10.552 1.00 86.50 86 LEU A O 1
ATOM 649 N N . PHE A 1 87 ? 4.061 -0.969 -12.487 1.00 89.81 87 PHE A N 1
ATOM 650 C CA . PHE A 1 87 ? 4.026 0.199 -13.382 1.00 89.81 87 PHE A CA 1
ATOM 651 C C . PHE A 1 87 ? 2.761 0.269 -14.251 1.00 89.81 87 PHE A C 1
ATOM 653 O O . PHE A 1 87 ? 2.576 1.254 -14.968 1.00 89.81 87 PHE A O 1
ATOM 660 N N . GLY A 1 88 ? 1.898 -0.751 -14.193 1.00 88.19 88 GLY A N 1
ATOM 661 C CA . GLY A 1 88 ? 0.731 -0.873 -15.065 1.00 88.19 88 GLY A CA 1
ATOM 662 C C . GLY A 1 88 ? 1.095 -0.923 -16.555 1.00 88.19 88 GLY A C 1
ATOM 663 O O . GLY A 1 88 ? 2.245 -1.150 -16.936 1.00 88.19 88 GLY A O 1
ATOM 664 N N . THR A 1 89 ? 0.132 -0.558 -17.401 1.00 89.25 89 THR A N 1
ATOM 665 C CA . THR A 1 89 ? 0.290 -0.453 -18.865 1.00 89.25 89 THR A CA 1
ATOM 666 C C . THR A 1 89 ? 1.294 0.620 -19.311 1.00 89.25 89 THR A C 1
ATOM 668 O O . THR A 1 89 ? 1.726 0.642 -20.465 1.00 89.25 89 THR A O 1
ATOM 671 N N . SER A 1 90 ? 1.735 1.509 -18.412 1.00 89.38 90 SER A N 1
ATOM 672 C CA . SER A 1 90 ? 2.730 2.540 -18.730 1.00 89.38 90 SER A CA 1
ATOM 673 C C . SER A 1 90 ? 4.082 1.957 -19.136 1.00 89.38 90 SER A C 1
ATOM 675 O O . SER A 1 90 ? 4.783 2.553 -19.958 1.00 89.38 90 SER A O 1
ATOM 677 N N . VAL A 1 91 ? 4.445 0.784 -18.605 1.00 91.94 91 VAL A N 1
ATOM 678 C CA . VAL A 1 91 ? 5.692 0.108 -18.984 1.00 91.94 91 VAL A CA 1
ATOM 679 C C . VAL A 1 91 ? 5.656 -0.377 -20.430 1.00 91.94 91 VAL A C 1
ATOM 681 O O . VAL A 1 91 ? 6.658 -0.257 -21.132 1.00 91.94 91 VAL A O 1
ATOM 684 N N . GLU A 1 92 ? 4.499 -0.838 -20.910 1.00 92.44 92 GLU A N 1
ATOM 685 C CA . GLU A 1 92 ? 4.325 -1.335 -22.277 1.00 92.44 92 GLU A CA 1
ATOM 686 C C . GLU A 1 92 ? 4.605 -0.224 -23.292 1.00 92.44 92 GLU A C 1
ATOM 688 O O . GLU A 1 92 ? 5.365 -0.421 -24.237 1.00 92.44 92 GLU A O 1
ATOM 693 N N . MET A 1 93 ? 4.106 0.991 -23.038 1.00 90.94 93 MET A N 1
ATOM 694 C CA . MET A 1 93 ? 4.369 2.150 -23.897 1.00 90.94 93 MET A CA 1
ATOM 695 C C . MET A 1 93 ? 5.855 2.523 -23.971 1.00 90.94 93 MET A C 1
ATOM 697 O O . MET A 1 93 ? 6.349 2.893 -25.039 1.00 90.94 93 MET A O 1
ATOM 701 N N . VAL A 1 94 ? 6.586 2.447 -22.854 1.00 91.75 94 VAL A N 1
ATOM 702 C CA . VAL A 1 94 ? 8.033 2.725 -22.841 1.00 91.75 94 VAL A CA 1
ATOM 703 C C . VAL A 1 94 ? 8.804 1.618 -23.561 1.00 91.75 94 VAL A C 1
ATOM 705 O O . VAL A 1 94 ? 9.734 1.908 -24.315 1.00 91.75 94 VAL A O 1
ATOM 708 N N . VAL A 1 95 ? 8.395 0.361 -23.382 1.00 93.31 95 VAL A N 1
ATOM 709 C CA . VAL A 1 95 ? 8.991 -0.796 -24.058 1.00 93.31 95 VAL A CA 1
ATOM 710 C C . VAL A 1 95 ? 8.794 -0.718 -25.572 1.00 93.31 95 VAL A C 1
ATOM 712 O O . VAL A 1 95 ? 9.761 -0.925 -26.305 1.00 93.31 95 VAL A O 1
ATOM 715 N N . GLU A 1 96 ? 7.598 -0.379 -26.055 1.00 94.12 96 GLU A N 1
ATOM 716 C CA . GLU A 1 96 ? 7.344 -0.224 -27.493 1.00 94.12 96 GLU A CA 1
ATOM 717 C C . GLU A 1 96 ? 8.196 0.898 -28.099 1.00 94.12 96 GLU A C 1
ATOM 719 O O . GLU A 1 96 ? 8.918 0.666 -29.070 1.00 94.12 96 GLU A O 1
ATOM 724 N N . LYS A 1 97 ? 8.263 2.068 -27.451 1.00 90.81 97 LYS A N 1
ATOM 725 C CA . LYS A 1 97 ? 9.159 3.156 -27.888 1.00 90.81 97 LYS A CA 1
ATOM 726 C C . LYS A 1 97 ? 10.624 2.736 -27.926 1.00 90.81 97 LYS A C 1
ATOM 728 O O . LYS A 1 97 ? 11.361 3.112 -28.839 1.00 90.81 97 LYS A O 1
ATOM 733 N N . PHE A 1 98 ? 11.067 1.951 -26.946 1.00 91.12 98 PHE A N 1
ATOM 734 C CA . PHE A 1 98 ? 12.430 1.433 -26.928 1.00 91.12 98 PHE A CA 1
ATOM 735 C C . PHE A 1 98 ? 12.684 0.450 -28.080 1.00 91.12 98 PHE A C 1
ATOM 737 O O . PHE A 1 98 ? 13.740 0.509 -28.717 1.00 91.12 98 PHE A O 1
ATOM 744 N N . LYS A 1 99 ? 11.725 -0.433 -28.392 1.00 93.69 99 LYS A N 1
ATOM 745 C CA . LYS A 1 99 ? 11.810 -1.351 -29.541 1.00 93.69 99 LYS A CA 1
ATOM 746 C C . LYS A 1 99 ? 11.903 -0.586 -30.859 1.00 93.69 99 LYS A C 1
ATOM 748 O O . LYS A 1 99 ? 12.788 -0.891 -31.660 1.00 93.69 99 LYS A O 1
ATOM 753 N N . GLU A 1 100 ? 11.063 0.427 -31.055 1.00 93.31 100 GLU A N 1
ATOM 754 C CA . GLU A 1 100 ? 11.093 1.301 -32.234 1.00 93.31 100 GLU A CA 1
ATOM 755 C C . GLU A 1 100 ? 12.443 2.017 -32.367 1.00 93.31 100 GLU A C 1
ATOM 757 O O . GLU A 1 100 ? 13.097 1.938 -33.410 1.00 93.31 100 GLU A O 1
ATOM 762 N N . ALA A 1 101 ? 12.925 2.644 -31.290 1.00 89.00 101 ALA A N 1
ATOM 763 C CA . ALA A 1 101 ? 14.220 3.321 -31.279 1.00 89.00 101 ALA A CA 1
ATOM 764 C C . ALA A 1 101 ? 15.378 2.357 -31.590 1.00 89.00 101 ALA A C 1
ATOM 766 O O . ALA A 1 101 ? 16.304 2.693 -32.339 1.00 89.00 101 ALA A O 1
ATOM 767 N N . ARG A 1 102 ? 15.319 1.128 -31.063 1.00 89.94 102 ARG A N 1
ATOM 768 C CA . ARG A 1 102 ? 16.305 0.080 -31.338 1.00 89.94 102 ARG A CA 1
ATOM 769 C C . ARG A 1 102 ? 16.262 -0.370 -32.798 1.00 89.94 102 ARG A C 1
ATOM 771 O O . ARG A 1 102 ? 17.330 -0.534 -33.392 1.00 89.94 102 ARG A O 1
ATOM 778 N N . ALA A 1 103 ? 15.075 -0.542 -33.378 1.00 93.19 103 ALA A N 1
ATOM 779 C CA . ALA A 1 103 ? 14.902 -0.888 -34.787 1.00 93.19 103 ALA A CA 1
ATOM 780 C C . ALA A 1 103 ? 15.462 0.212 -35.702 1.00 93.19 103 ALA A C 1
ATOM 782 O O . ALA A 1 103 ? 16.282 -0.076 -36.576 1.00 93.19 103 ALA A O 1
ATOM 783 N N . CYS A 1 104 ? 15.134 1.478 -35.428 1.00 88.12 104 CYS A N 1
ATOM 784 C CA . CYS A 1 104 ? 15.693 2.634 -36.132 1.00 88.12 104 CYS A CA 1
ATOM 785 C C . CYS A 1 104 ? 17.225 2.694 -36.019 1.00 88.12 104 CYS A C 1
ATOM 787 O O . CYS A 1 104 ? 17.914 2.897 -37.019 1.00 88.12 104 CYS A O 1
ATOM 789 N N . SER A 1 105 ? 17.788 2.461 -34.828 1.00 89.38 105 SER A N 1
ATOM 790 C CA . SER A 1 105 ? 19.244 2.425 -34.625 1.00 89.38 105 SER A CA 1
ATOM 791 C C . SER A 1 105 ? 19.916 1.283 -35.396 1.00 89.38 105 SER A C 1
ATOM 793 O O . SER A 1 105 ? 20.994 1.466 -35.966 1.00 89.38 105 SER A O 1
ATOM 795 N N . ALA A 1 106 ? 19.296 0.100 -35.430 1.00 90.44 106 ALA A N 1
ATOM 796 C CA . ALA A 1 106 ? 19.795 -1.045 -36.185 1.00 90.44 106 ALA A CA 1
ATOM 797 C C . ALA A 1 106 ? 19.776 -0.774 -37.696 1.00 90.44 106 ALA A C 1
ATOM 799 O O . ALA A 1 106 ? 20.787 -1.008 -38.362 1.00 90.44 106 ALA A O 1
ATOM 800 N N . ALA A 1 107 ? 18.681 -0.205 -38.209 1.00 89.81 107 ALA A N 1
ATOM 801 C CA . ALA A 1 107 ? 18.588 0.234 -39.595 1.00 89.81 107 ALA A CA 1
ATOM 802 C C . ALA A 1 107 ? 19.676 1.270 -39.906 1.00 89.81 107 ALA A C 1
ATOM 804 O O . ALA A 1 107 ? 20.469 1.065 -40.820 1.00 89.81 107 ALA A O 1
ATOM 805 N N . PHE A 1 108 ? 19.825 2.317 -39.091 1.00 86.50 108 PHE A N 1
ATOM 806 C CA . PHE A 1 108 ? 20.859 3.336 -39.292 1.00 86.50 108 PHE A CA 1
ATOM 807 C C . PHE A 1 108 ? 22.285 2.758 -39.320 1.00 86.50 108 PHE A C 1
ATOM 809 O O . PHE A 1 108 ? 23.096 3.132 -40.166 1.00 86.50 108 PHE A O 1
ATOM 816 N N . LYS A 1 109 ? 22.592 1.783 -38.454 1.00 85.75 109 LYS A N 1
ATOM 817 C CA . LYS A 1 109 ? 23.889 1.082 -38.460 1.00 85.75 109 LYS A CA 1
ATOM 818 C C . LYS A 1 109 ? 24.158 0.314 -39.755 1.00 85.75 109 LYS A C 1
ATOM 820 O O . LYS A 1 109 ? 25.328 0.159 -40.091 1.00 85.75 109 LYS A O 1
ATOM 825 N N . SER A 1 110 ? 23.124 -0.160 -40.452 1.00 83.00 110 SER A N 1
ATOM 826 C CA . SER A 1 110 ? 23.278 -0.808 -41.762 1.00 83.00 110 SER A CA 1
ATOM 827 C C . SER A 1 110 ? 23.615 0.183 -42.882 1.00 83.00 110 SER A C 1
ATOM 829 O O . SER A 1 110 ? 24.294 -0.19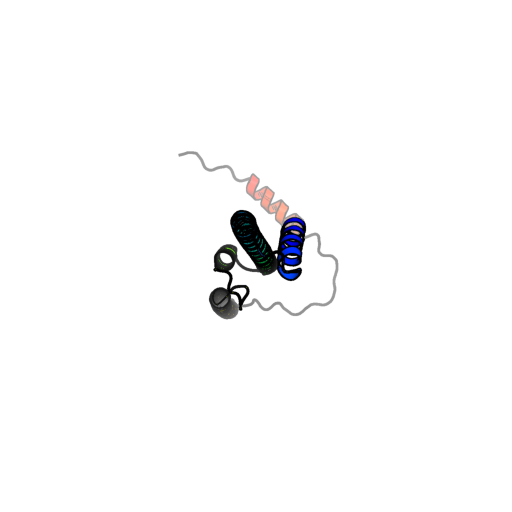3 -43.833 1.00 83.00 110 SER A O 1
ATOM 831 N N . PHE A 1 111 ? 23.225 1.455 -42.740 1.00 78.00 111 PHE A N 1
ATOM 832 C CA . PHE A 1 111 ? 23.491 2.505 -43.731 1.00 78.00 111 PHE A CA 1
ATOM 833 C C . PHE A 1 111 ? 24.840 3.209 -43.556 1.00 78.00 111 PHE A C 1
ATOM 835 O O . PHE A 1 111 ? 25.300 3.864 -44.487 1.00 78.00 111 PHE A O 1
ATOM 842 N N . ILE A 1 112 ? 25.498 3.087 -42.398 1.00 76.19 112 ILE A N 1
ATOM 843 C CA . ILE A 1 112 ? 26.857 3.610 -42.216 1.00 76.19 112 ILE A CA 1
ATOM 844 C C . ILE A 1 112 ? 27.849 2.593 -42.796 1.00 76.19 112 ILE A C 1
ATOM 846 O O . ILE A 1 112 ? 27.980 1.503 -42.228 1.00 76.19 112 ILE A O 1
ATOM 850 N N . PRO A 1 113 ? 28.613 2.932 -43.856 1.00 65.88 113 PRO A N 1
ATOM 851 C CA . PRO A 1 113 ? 29.655 2.056 -44.369 1.00 65.88 113 PRO A CA 1
ATOM 852 C C . PRO A 1 113 ? 30.675 1.813 -43.260 1.00 65.88 113 PRO A C 1
ATOM 854 O O . PRO A 1 113 ? 31.435 2.706 -42.870 1.00 65.88 113 PRO A O 1
ATOM 857 N N . ARG A 1 114 ? 30.695 0.600 -42.705 1.00 65.50 114 ARG A N 1
ATOM 858 C CA . ARG A 1 114 ? 31.766 0.221 -41.791 1.00 65.50 114 ARG A CA 1
ATOM 859 C C . ARG A 1 114 ? 33.036 0.140 -42.615 1.00 65.50 114 ARG A C 1
ATOM 861 O O . ARG A 1 114 ? 33.199 -0.779 -43.410 1.00 65.50 114 ARG A O 1
ATOM 868 N N . ARG A 1 115 ? 33.932 1.113 -42.422 1.00 62.72 115 ARG A N 1
ATOM 869 C CA . ARG A 1 115 ? 35.295 1.051 -42.953 1.00 62.72 115 ARG A CA 1
ATOM 870 C C . ARG A 1 115 ? 35.858 -0.318 -42.548 1.00 62.72 115 ARG A C 1
ATOM 872 O O . ARG A 1 115 ? 35.886 -0.584 -41.341 1.00 62.72 115 ARG A O 1
ATOM 879 N N . PRO A 1 116 ? 36.228 -1.202 -43.490 1.00 53.16 116 PRO A N 1
ATOM 880 C CA . PRO A 1 116 ? 36.754 -2.507 -43.135 1.00 53.16 116 PRO A CA 1
ATOM 881 C C . PRO A 1 116 ? 37.983 -2.278 -42.264 1.00 53.16 116 PRO A C 1
ATOM 883 O O . PRO A 1 116 ? 38.954 -1.641 -42.674 1.00 53.16 116 PRO A O 1
ATOM 886 N N . ARG A 1 117 ? 37.901 -2.723 -41.010 1.00 56.12 117 ARG A N 1
ATOM 887 C CA . ARG A 1 117 ? 39.071 -2.811 -40.151 1.00 56.12 117 ARG A CA 1
ATOM 888 C C . ARG A 1 117 ? 39.867 -3.981 -40.702 1.00 56.12 117 ARG A C 1
ATOM 890 O O . ARG A 1 117 ? 39.465 -5.126 -40.511 1.00 56.12 117 ARG A O 1
ATOM 897 N N . SER A 1 118 ? 40.930 -3.675 -41.438 1.00 44.41 118 SER A N 1
ATOM 898 C CA . SER A 1 118 ? 41.922 -4.653 -41.870 1.00 44.41 118 SER A CA 1
ATOM 899 C C . SER A 1 118 ? 42.296 -5.544 -40.680 1.00 44.41 118 SER A C 1
ATOM 901 O O . SER A 1 118 ? 42.425 -5.051 -39.555 1.00 44.41 118 SER A O 1
ATOM 903 N N . GLN A 1 119 ? 42.367 -6.851 -40.931 1.00 40.88 119 GLN A N 1
ATOM 904 C CA . GLN A 1 119 ? 42.634 -7.911 -39.956 1.00 40.88 119 GLN A CA 1
ATOM 905 C C . GLN A 1 119 ? 43.846 -7.624 -39.043 1.00 40.88 119 GLN A C 1
ATOM 907 O O . GLN A 1 119 ? 44.707 -6.814 -39.388 1.00 40.88 119 GLN A O 1
ATOM 912 N N . PRO A 1 120 ? 43.913 -8.278 -37.867 1.00 47.91 120 PRO A N 1
ATOM 913 C CA . PRO A 1 120 ? 44.892 -7.966 -36.840 1.00 47.91 120 PRO A CA 1
ATOM 914 C C . PRO A 1 120 ? 46.282 -8.443 -37.264 1.00 47.91 120 PRO A C 1
ATOM 916 O O . PRO A 1 120 ? 46.572 -9.635 -37.217 1.00 47.91 120 PRO A O 1
ATOM 919 N N . GLU A 1 121 ? 47.160 -7.509 -37.632 1.00 40.97 121 GLU A N 1
ATOM 920 C CA . GLU A 1 121 ? 48.590 -7.792 -37.635 1.00 40.97 121 GLU A CA 1
ATOM 921 C C . GLU A 1 121 ? 49.062 -7.991 -36.195 1.00 40.97 121 GLU A C 1
ATOM 923 O O . GLU A 1 121 ? 49.016 -7.119 -35.323 1.00 40.97 121 GLU A O 1
ATOM 928 N N . GLN A 1 122 ? 49.469 -9.226 -35.974 1.00 46.34 122 GLN A N 1
ATOM 929 C CA . GLN A 1 122 ? 50.163 -9.753 -34.827 1.00 46.34 122 GLN A CA 1
ATOM 930 C C . GLN A 1 122 ? 51.429 -8.915 -34.551 1.00 46.34 122 GLN A C 1
ATOM 932 O O . GLN A 1 122 ? 52.281 -8.754 -35.413 1.00 46.34 122 GLN A O 1
ATOM 937 N N . GLN A 1 123 ? 51.542 -8.420 -33.313 1.00 48.50 123 GLN A N 1
ATOM 938 C CA . GLN A 1 123 ? 52.781 -8.025 -32.623 1.00 48.50 123 GLN A CA 1
ATOM 939 C C . GLN A 1 123 ? 53.690 -6.950 -33.265 1.00 48.50 123 GLN A C 1
ATOM 941 O O . GLN A 1 123 ? 54.599 -7.262 -34.027 1.00 48.50 123 GLN A O 1
ATOM 946 N N . ARG A 1 124 ? 53.635 -5.713 -32.733 1.00 40.19 124 ARG A N 1
ATOM 947 C CA . ARG A 1 124 ? 54.853 -4.982 -32.298 1.00 40.19 124 ARG A CA 1
ATOM 948 C C . ARG A 1 124 ? 54.560 -3.728 -31.458 1.00 40.19 124 ARG A C 1
ATOM 950 O O . ARG A 1 124 ? 54.113 -2.719 -31.984 1.00 40.19 124 ARG A O 1
ATOM 957 N N . GLY A 1 125 ? 54.948 -3.783 -30.180 1.00 38.81 125 GLY A N 1
ATOM 958 C CA . GLY A 1 125 ? 55.505 -2.656 -29.411 1.00 38.81 125 GLY A CA 1
ATOM 959 C C . GLY A 1 125 ? 54.556 -1.565 -28.868 1.00 38.81 125 GLY A C 1
ATOM 960 O O . GLY A 1 125 ? 53.524 -1.270 -29.464 1.00 38.81 125 GLY A O 1
ATOM 961 N N . PRO A 1 126 ? 54.900 -0.923 -27.729 1.00 46.22 126 PRO A N 1
ATOM 962 C CA . PRO A 1 126 ? 54.033 0.037 -27.047 1.00 46.22 126 PRO A CA 1
ATOM 963 C C . PRO A 1 126 ? 53.992 1.385 -27.784 1.00 46.22 126 PRO A C 1
ATOM 965 O O . PRO A 1 126 ? 54.812 2.275 -27.565 1.00 46.22 126 PRO A O 1
ATOM 968 N N . SER A 1 127 ? 53.000 1.576 -28.650 1.00 49.22 127 SER A N 1
ATOM 969 C CA . SER A 1 127 ? 52.742 2.850 -29.326 1.00 49.22 127 SER A CA 1
ATOM 970 C C . SER A 1 127 ? 51.906 3.797 -28.449 1.00 49.22 127 SER A C 1
ATOM 972 O O . SER A 1 127 ? 50.743 4.065 -28.745 1.00 49.22 127 SER A O 1
ATOM 974 N N . LEU A 1 128 ? 52.486 4.321 -27.364 1.00 48.38 128 LEU A N 1
ATOM 975 C CA . LEU A 1 128 ? 51.857 5.365 -26.529 1.00 48.38 128 LEU A CA 1
ATOM 976 C C . LEU A 1 128 ? 52.315 6.801 -26.863 1.00 48.38 128 LEU A C 1
ATOM 978 O O . LEU A 1 128 ? 51.819 7.757 -26.271 1.00 48.38 128 LEU A O 1
ATOM 982 N N . SER A 1 129 ? 53.203 6.992 -27.844 1.00 55.00 129 SER A N 1
ATOM 983 C CA . SER A 1 129 ? 53.865 8.296 -28.048 1.00 55.00 129 SER A CA 1
ATOM 984 C C . SER A 1 129 ? 53.296 9.166 -29.179 1.00 55.00 129 SER A C 1
ATOM 986 O O . SER A 1 129 ? 53.596 10.356 -29.234 1.00 55.00 129 SER A O 1
ATOM 988 N N . ARG A 1 130 ? 52.447 8.636 -30.075 1.00 52.47 130 ARG A N 1
ATOM 989 C CA . ARG A 1 130 ? 52.015 9.382 -31.280 1.00 52.47 130 ARG A CA 1
ATOM 990 C C . ARG A 1 130 ? 50.862 10.368 -31.034 1.00 52.47 130 ARG A C 1
ATOM 992 O O . ARG A 1 130 ? 50.789 11.393 -31.704 1.00 52.47 130 ARG A O 1
ATOM 999 N N . SER A 1 131 ? 49.991 10.116 -30.052 1.00 56.84 131 SER A N 1
ATOM 1000 C CA . SER A 1 131 ? 48.808 10.964 -29.804 1.00 56.84 131 SER A CA 1
ATOM 1001 C C . SER A 1 131 ? 49.127 12.269 -29.062 1.00 56.84 131 SER A C 1
ATOM 1003 O O . SER A 1 131 ? 48.462 13.281 -29.286 1.00 56.84 131 SER A O 1
ATOM 1005 N N . LYS A 1 132 ? 50.164 12.285 -28.210 1.00 54.84 132 LYS A N 1
ATOM 1006 C CA . LYS A 1 132 ? 50.558 13.485 -27.450 1.00 54.84 132 LYS A CA 1
ATOM 1007 C C . LYS A 1 132 ? 51.152 14.570 -28.353 1.00 54.84 132 LYS A C 1
ATOM 1009 O O . LYS A 1 132 ? 50.730 15.720 -28.253 1.00 54.84 132 LYS A O 1
ATOM 1014 N N . GLY A 1 133 ? 52.039 14.203 -29.283 1.00 57.56 133 GLY A N 1
ATOM 1015 C CA . GLY A 1 133 ? 52.661 15.159 -30.209 1.00 57.56 133 GLY A CA 1
ATOM 1016 C C . GLY A 1 133 ? 51.648 15.853 -31.124 1.00 57.56 133 GLY A C 1
ATOM 1017 O O . GLY A 1 133 ? 51.699 17.067 -31.312 1.00 57.56 133 GLY A O 1
ATOM 1018 N N . GLN A 1 134 ? 50.653 15.109 -31.613 1.00 61.56 134 GLN A N 1
ATOM 1019 C CA . GLN A 1 134 ? 49.622 15.644 -32.504 1.00 61.56 134 GLN A CA 1
ATOM 1020 C C . GLN A 1 134 ? 48.695 16.643 -31.787 1.00 61.56 134 GLN A C 1
ATOM 1022 O O . GLN A 1 134 ? 48.341 17.684 -32.341 1.00 61.56 134 GLN A O 1
ATOM 1027 N N . ARG A 1 135 ? 48.365 16.373 -30.515 1.00 63.38 135 ARG A N 1
ATOM 1028 C CA . ARG A 1 135 ? 47.534 17.257 -29.682 1.00 63.38 135 ARG A CA 1
ATOM 1029 C C . ARG A 1 135 ? 48.268 18.542 -29.281 1.00 63.38 135 ARG A C 1
ATOM 1031 O O . ARG A 1 135 ? 47.643 19.590 -29.142 1.00 63.38 135 ARG A O 1
ATOM 1038 N N . GLN A 1 136 ? 49.588 18.472 -29.115 1.00 65.12 136 GLN A N 1
ATOM 1039 C CA . GLN A 1 136 ? 50.428 19.619 -28.766 1.00 65.12 136 GLN A CA 1
ATOM 1040 C C . GLN A 1 136 ? 50.677 20.534 -29.977 1.00 65.12 136 GLN A C 1
ATOM 1042 O O . GLN A 1 136 ? 50.571 21.752 -29.848 1.00 65.12 136 GLN A O 1
ATOM 1047 N N . ALA A 1 137 ? 50.867 19.959 -31.170 1.00 65.81 137 ALA A N 1
ATOM 1048 C CA . ALA A 1 137 ? 50.965 20.711 -32.425 1.00 65.81 137 ALA A CA 1
ATOM 1049 C C . ALA A 1 137 ? 49.661 21.457 -32.776 1.00 65.81 137 ALA A C 1
ATOM 1051 O O . ALA A 1 137 ? 49.697 22.611 -33.202 1.00 65.81 137 ALA A O 1
ATOM 1052 N N . GLN A 1 138 ? 48.497 20.840 -32.532 1.00 67.44 138 GLN A N 1
ATOM 1053 C CA . GLN A 1 138 ? 47.198 21.496 -32.738 1.00 67.44 138 GLN A CA 1
ATOM 1054 C C . GLN A 1 138 ? 46.967 22.671 -31.778 1.00 67.44 138 GLN A C 1
ATOM 1056 O O . GLN A 1 138 ? 46.469 23.713 -32.202 1.00 67.44 138 GLN A O 1
ATOM 1061 N N . LYS A 1 139 ? 47.366 22.541 -30.504 1.00 66.31 139 LYS A N 1
ATOM 1062 C CA . LYS A 1 139 ? 47.279 23.646 -29.534 1.00 66.31 139 LYS A CA 1
ATOM 1063 C C . LYS A 1 139 ? 48.180 24.824 -29.915 1.00 66.31 139 LYS A C 1
ATOM 1065 O O . LYS A 1 139 ? 47.744 25.965 -29.806 1.00 66.31 139 LYS A O 1
ATOM 1070 N N . ALA A 1 140 ? 49.392 24.553 -30.402 1.00 67.69 140 ALA A N 1
ATOM 1071 C CA . ALA A 1 140 ? 50.305 25.596 -30.869 1.00 67.69 140 ALA A CA 1
ATOM 1072 C C . ALA A 1 140 ? 49.760 26.340 -32.105 1.00 67.69 140 ALA A C 1
ATOM 1074 O O . ALA A 1 140 ? 49.839 27.563 -32.163 1.00 67.69 140 ALA A O 1
ATOM 1075 N N . SER A 1 141 ? 49.127 25.631 -33.050 1.00 67.06 141 SER A N 1
ATOM 1076 C CA . SER A 1 141 ? 48.478 26.264 -34.214 1.00 67.06 141 SER A CA 1
ATOM 1077 C C . SER A 1 141 ? 47.283 27.145 -33.843 1.00 67.06 141 SER A C 1
ATOM 1079 O O . SER A 1 141 ? 47.071 28.179 -34.469 1.00 67.06 141 SER A O 1
ATOM 1081 N N . ALA A 1 142 ? 46.499 26.761 -32.831 1.00 66.44 142 ALA A N 1
ATOM 1082 C CA . ALA A 1 142 ? 45.357 27.557 -32.382 1.00 66.44 142 ALA A CA 1
ATOM 1083 C C . ALA A 1 142 ? 45.786 28.852 -31.670 1.00 66.44 142 ALA A C 1
ATOM 1085 O O . ALA A 1 142 ? 45.145 29.881 -31.851 1.00 66.44 142 ALA A O 1
ATOM 1086 N N . ALA A 1 143 ? 46.885 28.813 -30.910 1.00 64.00 143 ALA A N 1
ATOM 1087 C CA . ALA A 1 143 ? 47.425 29.979 -30.206 1.00 64.00 143 ALA A CA 1
ATOM 1088 C C . ALA A 1 143 ? 48.098 31.008 -31.137 1.00 64.00 143 ALA A C 1
ATOM 1090 O O . ALA A 1 143 ? 48.211 32.172 -30.772 1.00 64.00 143 ALA A O 1
ATOM 1091 N N . ALA A 1 144 ? 48.526 30.597 -32.337 1.00 66.00 144 ALA A N 1
ATOM 1092 C CA . ALA A 1 144 ? 49.159 31.474 -33.325 1.00 66.00 144 ALA A CA 1
ATOM 1093 C C . ALA A 1 144 ? 48.159 32.244 -34.216 1.00 66.00 144 ALA A C 1
ATOM 1095 O O . ALA A 1 144 ? 48.575 33.049 -35.050 1.00 66.00 144 ALA A O 1
ATOM 1096 N N . ARG A 1 145 ? 46.845 32.009 -34.077 1.00 70.38 145 ARG A N 1
ATOM 1097 C CA . ARG A 1 145 ? 45.819 32.759 -34.817 1.00 70.38 145 ARG A CA 1
ATOM 1098 C C . ARG A 1 145 ? 45.470 34.050 -34.077 1.00 70.38 145 ARG A C 1
ATOM 1100 O O . ARG A 1 145 ? 44.945 34.003 -32.969 1.00 70.38 145 ARG A O 1
ATOM 1107 N N . ALA A 1 146 ? 45.722 35.191 -34.717 1.00 69.81 146 ALA A N 1
ATOM 1108 C CA . ALA A 1 146 ? 45.244 36.484 -34.240 1.00 69.81 146 ALA A CA 1
ATOM 1109 C C . ALA A 1 146 ? 43.699 36.538 -34.274 1.00 69.81 146 ALA A C 1
ATOM 1111 O O . ALA A 1 146 ? 43.097 35.979 -35.201 1.00 69.81 146 ALA A O 1
ATOM 1112 N N . PRO A 1 147 ? 43.048 37.177 -33.284 1.00 71.50 147 PRO A N 1
ATOM 1113 C CA . PRO A 1 147 ? 41.600 37.345 -33.283 1.00 71.50 147 PRO A CA 1
ATOM 1114 C C . PRO A 1 147 ? 41.150 38.240 -34.453 1.00 71.50 147 PRO A C 1
ATOM 1116 O O . PRO A 1 147 ? 41.901 39.128 -34.866 1.00 71.50 147 PRO A O 1
ATOM 1119 N N . PRO A 1 148 ? 39.943 38.014 -35.007 1.00 70.12 148 PRO A N 1
ATOM 1120 C CA . PRO A 1 148 ? 39.411 38.856 -36.072 1.00 70.12 148 PRO A CA 1
ATOM 1121 C C . PRO A 1 148 ? 39.179 40.295 -35.571 1.00 70.12 148 PRO A C 1
ATOM 1123 O O . PRO A 1 148 ? 38.858 40.479 -34.393 1.00 70.12 148 PRO A O 1
ATOM 1126 N N . PRO A 1 149 ? 39.346 41.311 -36.440 1.00 67.69 149 PRO A N 1
ATOM 1127 C CA . PRO A 1 149 ? 39.176 42.706 -36.054 1.00 67.69 149 PRO A CA 1
ATOM 1128 C C . PRO A 1 149 ? 37.715 43.000 -35.666 1.00 67.69 149 PRO A C 1
ATOM 1130 O O . PRO A 1 149 ? 36.802 42.412 -36.255 1.00 67.69 149 PRO A O 1
ATOM 1133 N N . PRO A 1 150 ? 37.485 43.889 -34.684 1.00 68.19 150 PRO A N 1
ATOM 1134 C CA . PRO A 1 150 ? 36.141 44.313 -34.310 1.00 68.19 150 PRO A CA 1
ATOM 1135 C C . PRO A 1 150 ? 35.501 45.134 -35.440 1.00 68.19 150 PRO A C 1
ATOM 1137 O O . PRO A 1 150 ? 36.196 45.884 -36.128 1.00 68.19 150 PRO A O 1
ATOM 1140 N N . ALA A 1 151 ? 34.193 44.945 -35.627 1.00 60.56 151 ALA A N 1
ATOM 1141 C CA . ALA A 1 151 ? 33.361 45.684 -36.577 1.00 60.56 151 ALA A CA 1
ATOM 1142 C C . ALA A 1 151 ? 33.006 47.085 -36.064 1.00 60.56 151 ALA A C 1
ATOM 1144 O O . ALA A 1 151 ? 32.879 47.236 -34.826 1.00 60.56 151 ALA A O 1
#

pLDDT: mean 81.66, std 15.48, range [38.81, 97.81]

Organism: Cirrhinus mrigala (NCBI:txid683832)